Protein AF-A0A0B7AN20-F1 (afdb_monomer_lite)

pLDDT: mean 96.41, std 2.51, range [81.38, 98.62]

Secondary structure (DSSP, 8-state):
-GGGGTHHHH--SSTTS--HHHHHHHHHHHHHHHH-TTTTTT-HHHHHHHHHHHTSHHHHHHHHSHHHHHS-SSTTS--

Structure (mmCIF, N/CA/C/O backbone):
data_AF-A0A0B7AN20-F1
#
_entry.id   AF-A0A0B7AN20-F1
#
loop_
_atom_site.group_PDB
_atom_site.id
_atom_site.type_symbol
_atom_site.label_atom_id
_atom_site.label_alt_id
_atom_site.label_comp_id
_atom_site.label_asym_id
_atom_site.label_entity_id
_atom_site.label_seq_id
_atom_site.pdbx_PDB_ins_code
_atom_site.Cartn_x
_atom_site.Cartn_y
_atom_site.Cartn_z
_atom_site.occupancy
_atom_site.B_iso_or_equiv
_atom_site.auth_seq_id
_atom_site.auth_comp_id
_atom_site.auth_asym_id
_atom_site.auth_atom_id
_atom_site.pdbx_PDB_model_num
ATOM 1 N N . LEU A 1 1 ? 5.359 2.864 -14.769 1.00 81.38 1 LEU A N 1
ATOM 2 C CA . LEU A 1 1 ? 6.426 3.443 -13.919 1.00 81.38 1 LEU A CA 1
ATOM 3 C C . LEU A 1 1 ? 7.026 2.379 -13.002 1.00 81.38 1 LEU A C 1
ATOM 5 O O . LEU A 1 1 ? 8.169 2.012 -13.223 1.00 81.38 1 LEU A O 1
ATOM 9 N N . LEU A 1 2 ? 6.244 1.815 -12.075 1.00 93.12 2 LEU A N 1
ATOM 10 C CA . LEU A 1 2 ? 6.698 0.813 -11.095 1.00 93.12 2 LEU A CA 1
ATOM 11 C C . LEU A 1 2 ? 7.468 -0.368 -11.706 1.00 93.12 2 LEU A C 1
ATOM 13 O O . LEU A 1 2 ? 8.589 -0.641 -11.288 1.00 93.12 2 LEU A O 1
ATOM 17 N N . SER A 1 3 ? 6.932 -0.998 -12.757 1.00 91.94 3 SER A N 1
ATOM 18 C CA . SER A 1 3 ? 7.598 -2.131 -13.423 1.00 91.94 3 SER A CA 1
ATOM 19 C C . SER A 1 3 ? 8.932 -1.753 -14.066 1.00 91.94 3 SER A C 1
ATOM 21 O O . SER A 1 3 ? 9.840 -2.572 -14.117 1.00 91.94 3 SER A O 1
ATOM 23 N N . LYS A 1 4 ? 9.083 -0.503 -14.524 1.00 91.44 4 LYS A N 1
ATOM 24 C CA . LYS A 1 4 ? 10.351 -0.005 -15.083 1.00 91.44 4 LYS A CA 1
ATOM 25 C C . LYS A 1 4 ? 11.386 0.288 -13.991 1.00 91.44 4 LYS A C 1
ATOM 27 O O . LYS A 1 4 ? 12.575 0.215 -14.263 1.00 91.44 4 LYS A O 1
ATOM 32 N N . ASN A 1 5 ? 10.936 0.598 -12.774 1.00 91.06 5 ASN A N 1
ATOM 33 C CA . ASN A 1 5 ? 11.792 0.905 -11.626 1.00 91.06 5 ASN A CA 1
ATOM 34 C C . ASN A 1 5 ? 12.132 -0.327 -10.766 1.00 91.06 5 ASN A C 1
ATOM 36 O O . ASN A 1 5 ? 12.801 -0.176 -9.747 1.00 91.06 5 ASN A O 1
ATOM 40 N N . GLY A 1 6 ? 11.672 -1.531 -11.133 1.00 94.44 6 GLY A N 1
ATOM 41 C CA . GLY A 1 6 ? 11.871 -2.736 -10.316 1.00 94.44 6 GLY A CA 1
ATOM 42 C C . GLY A 1 6 ? 11.234 -2.621 -8.926 1.00 94.44 6 GLY A C 1
ATOM 43 O O . GLY A 1 6 ? 11.791 -3.100 -7.936 1.00 94.44 6 GLY A O 1
ATOM 44 N N . ALA A 1 7 ? 10.097 -1.921 -8.840 1.00 95.94 7 ALA A N 1
ATOM 45 C CA . ALA A 1 7 ? 9.425 -1.600 -7.581 1.00 95.94 7 ALA A CA 1
ATOM 46 C C . ALA A 1 7 ? 8.928 -2.848 -6.825 1.00 95.94 7 ALA A C 1
ATOM 48 O O . ALA A 1 7 ? 8.833 -2.836 -5.597 1.00 95.94 7 ALA A O 1
ATOM 49 N N . ASP A 1 8 ? 8.677 -3.939 -7.550 1.00 95.00 8 ASP A N 1
ATOM 50 C CA . ASP A 1 8 ? 8.394 -5.280 -7.027 1.00 95.00 8 ASP A CA 1
ATOM 51 C C . ASP A 1 8 ? 9.535 -5.850 -6.173 1.00 95.00 8 ASP A C 1
ATOM 53 O O . ASP A 1 8 ? 9.301 -6.732 -5.352 1.00 95.00 8 ASP A O 1
ATOM 57 N N . LYS A 1 9 ? 10.759 -5.334 -6.335 1.00 93.19 9 LYS A N 1
ATOM 58 C CA . LYS A 1 9 ? 11.945 -5.742 -5.569 1.00 93.19 9 LYS A CA 1
ATOM 59 C C . LYS A 1 9 ? 12.394 -4.665 -4.590 1.00 93.19 9 LYS A C 1
ATOM 61 O O . LYS A 1 9 ? 12.727 -4.970 -3.452 1.00 93.19 9 LYS A O 1
ATOM 66 N N . SER A 1 10 ? 12.421 -3.404 -5.023 1.00 92.88 10 SER A N 1
ATOM 67 C CA . SER A 1 10 ? 12.925 -2.297 -4.199 1.00 92.88 10 SER A CA 1
ATOM 68 C C . SER A 1 10 ? 11.918 -1.813 -3.149 1.00 92.88 10 SER A C 1
ATOM 70 O O . SER A 1 10 ? 12.304 -1.169 -2.170 1.00 92.88 10 SER A O 1
ATOM 72 N N . GLY A 1 11 ? 10.618 -2.047 -3.369 1.00 93.62 11 GLY A N 1
ATOM 73 C CA . GLY A 1 11 ? 9.555 -1.404 -2.595 1.00 93.62 11 GLY A CA 1
ATOM 74 C C . GLY A 1 11 ? 9.589 0.126 -2.706 1.00 93.62 11 GLY A C 1
ATOM 75 O O . GLY A 1 11 ? 9.145 0.814 -1.788 1.00 93.62 11 GLY A O 1
ATOM 76 N N . CYS A 1 12 ? 10.193 0.672 -3.763 1.00 95.69 12 CYS A N 1
ATOM 77 C CA . CYS A 1 12 ? 10.294 2.108 -4.013 1.00 95.69 12 CYS A CA 1
ATOM 78 C C . CYS A 1 12 ? 9.691 2.413 -5.387 1.00 95.69 12 CYS A C 1
ATOM 80 O O . CYS A 1 12 ? 10.012 1.760 -6.380 1.00 95.69 12 CYS A O 1
ATOM 82 N N . CYS A 1 13 ? 8.805 3.402 -5.454 1.00 94.50 13 CYS A N 1
ATOM 83 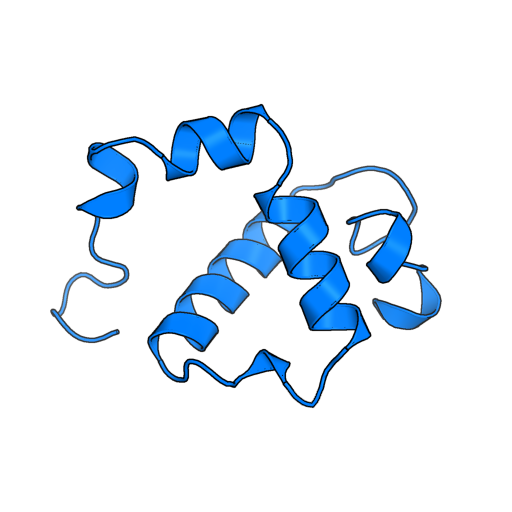C CA . CYS A 1 13 ? 8.097 3.765 -6.674 1.00 94.50 13 CYS A CA 1
ATOM 84 C C . CYS A 1 13 ? 9.027 4.404 -7.716 1.00 94.50 13 CYS A C 1
ATOM 86 O O . CYS A 1 13 ? 8.790 4.265 -8.921 1.00 94.50 13 CYS A O 1
ATOM 88 N N . VAL A 1 14 ? 10.107 5.048 -7.257 1.00 94.88 14 VAL A N 1
ATOM 89 C CA . VAL A 1 14 ? 11.177 5.643 -8.064 1.00 94.88 14 VAL A CA 1
ATOM 90 C C . VAL A 1 14 ? 12.533 5.266 -7.466 1.00 94.88 14 VAL A C 1
ATOM 92 O O . VAL A 1 14 ? 12.783 5.479 -6.282 1.00 94.88 14 VAL A O 1
ATOM 95 N N . GLY A 1 15 ? 13.429 4.725 -8.295 1.00 91.94 15 GLY A N 1
ATOM 96 C CA . GLY A 1 15 ? 14.769 4.322 -7.866 1.00 91.94 15 GLY A CA 1
ATOM 97 C C . GLY A 1 15 ? 14.760 3.241 -6.777 1.00 91.94 15 GLY A C 1
ATOM 98 O O . GLY A 1 15 ? 13.931 2.333 -6.778 1.00 91.94 15 GLY A O 1
ATOM 99 N N . ASN A 1 16 ? 15.719 3.329 -5.855 1.00 92.94 16 ASN A N 1
ATOM 100 C CA . ASN A 1 16 ? 15.944 2.351 -4.784 1.00 92.94 16 ASN A CA 1
ATOM 101 C C . ASN A 1 16 ? 15.907 2.959 -3.372 1.00 92.94 16 ASN A C 1
ATOM 103 O O . ASN A 1 16 ? 16.281 2.295 -2.406 1.00 92.94 16 ASN A O 1
ATOM 107 N N . LYS A 1 17 ? 15.494 4.224 -3.252 1.00 93.88 17 LYS A N 1
ATOM 108 C CA . LYS A 1 17 ? 15.346 4.920 -1.975 1.00 93.88 17 LYS A CA 1
ATOM 109 C C . LYS A 1 17 ? 13.891 5.310 -1.792 1.00 93.88 17 LYS A C 1
ATOM 111 O O . LYS A 1 17 ? 13.270 5.827 -2.715 1.00 93.88 17 LYS A O 1
ATOM 116 N N . ILE A 1 18 ? 13.385 5.080 -0.587 1.00 94.81 18 ILE A N 1
ATOM 117 C CA . ILE A 1 18 ? 12.029 5.468 -0.220 1.00 94.81 18 ILE A CA 1
ATOM 118 C C . ILE A 1 18 ? 11.881 6.990 -0.267 1.00 94.81 18 ILE A C 1
ATOM 120 O O . ILE A 1 18 ? 12.805 7.732 0.075 1.00 94.81 18 ILE A O 1
ATOM 124 N N . SER A 1 19 ? 10.706 7.448 -0.673 1.00 96.12 19 SER A N 1
ATOM 125 C CA . SER A 1 19 ? 10.353 8.859 -0.772 1.00 96.12 19 SER A CA 1
ATOM 126 C C . SER A 1 19 ? 8.955 9.111 -0.210 1.00 96.12 19 SER A C 1
ATOM 128 O O . SER A 1 19 ? 8.212 8.177 0.088 1.00 96.12 19 SER A O 1
ATOM 130 N N . PHE A 1 20 ? 8.559 10.382 -0.096 1.00 97.38 20 PHE A N 1
ATOM 131 C CA . PHE A 1 20 ? 7.197 10.730 0.321 1.00 97.38 20 PHE A CA 1
ATOM 132 C C . PHE A 1 20 ? 6.122 10.160 -0.625 1.00 97.38 20 PHE A C 1
ATOM 134 O O . PHE A 1 20 ? 5.018 9.843 -0.185 1.00 97.38 20 PHE A O 1
ATOM 141 N N . ALA A 1 21 ? 6.459 9.981 -1.908 1.00 96.94 21 ALA A N 1
ATOM 142 C CA . ALA A 1 21 ? 5.553 9.422 -2.903 1.00 96.94 21 ALA A CA 1
ATOM 143 C C . ALA A 1 21 ? 5.184 7.963 -2.599 1.00 96.94 21 ALA A C 1
ATOM 145 O O . ALA A 1 21 ? 4.079 7.543 -2.930 1.00 96.94 21 ALA A O 1
ATOM 146 N N . ASP A 1 22 ? 6.063 7.211 -1.928 1.00 97.31 22 ASP A N 1
ATOM 147 C CA . ASP A 1 22 ? 5.781 5.828 -1.549 1.00 97.31 22 ASP A CA 1
ATOM 148 C C . ASP A 1 22 ? 4.689 5.730 -0.488 1.00 97.31 22 ASP A C 1
ATOM 150 O O . ASP A 1 22 ? 3.788 4.903 -0.596 1.00 97.31 22 ASP A O 1
ATOM 154 N N . TYR A 1 23 ? 4.745 6.602 0.518 1.00 97.50 23 TYR A N 1
ATOM 155 C CA . TYR A 1 23 ? 3.732 6.632 1.571 1.00 97.50 23 TYR A CA 1
ATOM 156 C C . TYR A 1 23 ? 2.380 7.088 1.022 1.00 97.50 23 TYR A C 1
ATOM 158 O O . TYR A 1 23 ? 1.369 6.459 1.313 1.00 97.50 23 TYR A O 1
ATOM 166 N N . ASN A 1 24 ? 2.369 8.120 0.171 1.00 98.25 24 ASN A N 1
ATOM 167 C CA . ASN A 1 24 ? 1.140 8.593 -0.466 1.00 98.25 24 ASN A CA 1
ATOM 168 C C . ASN A 1 24 ? 0.517 7.519 -1.373 1.00 98.25 24 ASN A C 1
ATOM 170 O O . ASN A 1 24 ? -0.694 7.328 -1.380 1.00 98.25 24 ASN A O 1
ATOM 174 N N . LEU A 1 25 ? 1.341 6.784 -2.128 1.00 97.88 25 LEU A N 1
ATOM 175 C CA . LEU A 1 25 ? 0.844 5.697 -2.965 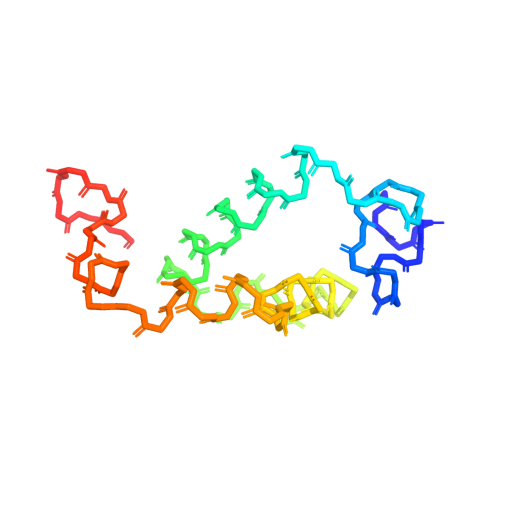1.00 97.88 25 LEU A CA 1
ATOM 176 C C . LEU A 1 25 ? 0.274 4.552 -2.120 1.00 97.88 25 LEU A C 1
ATOM 178 O O . LEU A 1 25 ? -0.771 4.020 -2.475 1.00 97.88 25 LEU A O 1
ATOM 182 N N . VAL A 1 26 ? 0.909 4.181 -1.005 1.00 97.31 26 VAL A N 1
ATOM 183 C CA . VAL A 1 26 ? 0.353 3.159 -0.102 1.00 97.31 26 VAL A CA 1
ATOM 184 C C . VAL A 1 26 ? -0.988 3.577 0.491 1.00 97.31 26 VAL A C 1
ATOM 186 O O . VAL A 1 26 ? -1.891 2.749 0.501 1.00 97.31 26 VAL A O 1
ATOM 189 N N . ASP A 1 27 ? -1.144 4.831 0.913 1.00 97.62 27 ASP A N 1
ATOM 190 C CA . ASP A 1 27 ? -2.414 5.345 1.445 1.00 97.62 27 ASP A CA 1
ATOM 191 C C . ASP A 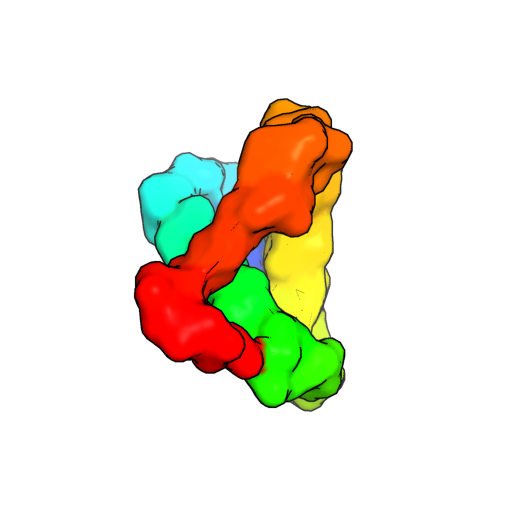1 27 ? -3.549 5.256 0.406 1.00 97.62 27 ASP A C 1
ATOM 193 O O . ASP A 1 27 ? -4.625 4.717 0.672 1.00 97.62 27 ASP A O 1
ATOM 197 N N . ILE A 1 28 ? -3.264 5.654 -0.840 1.00 98.06 28 ILE A N 1
ATOM 198 C CA . ILE A 1 28 ? -4.200 5.498 -1.963 1.00 98.06 28 ILE A CA 1
ATOM 199 C C . ILE A 1 28 ? -4.565 4.020 -2.174 1.00 98.06 28 ILE A C 1
ATOM 201 O O . ILE A 1 28 ? -5.736 3.697 -2.381 1.00 98.06 28 ILE A O 1
ATOM 205 N N . LEU A 1 29 ? -3.582 3.115 -2.147 1.00 98.12 29 LEU A N 1
ATOM 206 C CA . LEU A 1 29 ? -3.810 1.684 -2.370 1.00 98.12 29 LEU A CA 1
ATOM 207 C C . LEU A 1 29 ? -4.585 1.030 -1.223 1.00 98.12 29 LEU A C 1
ATOM 209 O O . LEU A 1 29 ? -5.407 0.159 -1.493 1.00 98.12 29 LEU A O 1
ATOM 213 N N . ASP A 1 30 ? -4.371 1.457 0.022 1.00 97.62 30 ASP A N 1
ATOM 214 C CA . ASP A 1 30 ? -5.150 1.000 1.174 1.00 97.62 30 ASP A CA 1
ATOM 215 C C . ASP A 1 30 ? -6.635 1.310 0.994 1.00 97.62 30 ASP A C 1
ATOM 217 O O . ASP A 1 30 ? -7.467 0.411 1.124 1.00 97.62 30 ASP A O 1
ATOM 221 N N . ALA A 1 31 ? -6.970 2.547 0.616 1.00 98.00 31 ALA A N 1
ATOM 222 C CA . ALA A 1 31 ? -8.351 2.929 0.339 1.00 98.00 31 ALA A CA 1
ATOM 223 C C . ALA A 1 31 ? -8.961 2.087 -0.797 1.00 98.00 31 ALA A C 1
ATOM 225 O O . ALA A 1 31 ? -10.084 1.604 -0.674 1.00 98.00 31 ALA A O 1
ATOM 226 N N . HIS A 1 32 ? -8.213 1.834 -1.877 1.00 98.38 32 HIS A N 1
ATOM 227 C CA . HIS A 1 32 ? -8.695 1.000 -2.986 1.00 98.38 32 HIS A CA 1
ATOM 228 C C . HIS A 1 32 ? -8.871 -0.472 -2.598 1.00 98.38 32 HIS A C 1
ATOM 230 O O . HIS A 1 32 ? -9.805 -1.111 -3.074 1.00 98.38 32 HIS A O 1
ATOM 236 N N . LEU A 1 33 ? -8.002 -1.017 -1.743 1.00 98.25 33 LEU A N 1
ATOM 237 C CA . LEU A 1 33 ? -8.122 -2.384 -1.236 1.00 98.25 33 LEU A CA 1
ATOM 238 C C . LEU A 1 33 ? -9.307 -2.541 -0.276 1.00 98.25 33 LEU A C 1
ATOM 240 O O . LEU A 1 33 ? -9.928 -3.601 -0.263 1.00 98.25 33 LEU A O 1
ATOM 244 N N . VAL A 1 34 ? -9.651 -1.507 0.496 1.00 97.31 34 VAL A N 1
ATOM 245 C CA . VAL A 1 34 ? -10.883 -1.514 1.301 1.00 97.31 34 VAL A CA 1
ATOM 246 C C . VAL A 1 34 ? -12.121 -1.405 0.412 1.00 97.31 34 VAL A C 1
ATOM 248 O O . VAL A 1 34 ? -13.039 -2.211 0.565 1.00 97.31 34 VAL A O 1
ATOM 251 N N . LEU A 1 35 ? -12.109 -0.499 -0.568 1.00 98.19 35 LEU A N 1
ATOM 252 C CA . LEU A 1 35 ? -13.203 -0.328 -1.525 1.00 98.19 35 LEU A CA 1
ATOM 253 C C . LEU A 1 35 ? -13.422 -1.580 -2.391 1.00 98.19 35 LEU A C 1
ATOM 255 O O . 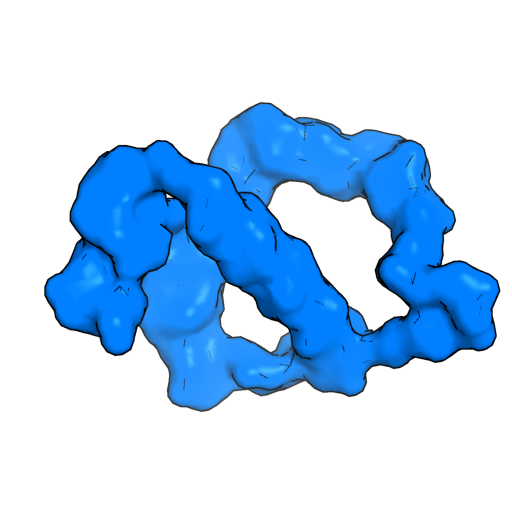LEU A 1 35 ? -14.545 -1.918 -2.764 1.00 98.19 35 LEU A O 1
ATOM 259 N N . THR A 1 36 ? -12.346 -2.265 -2.779 1.00 98.12 36 THR A N 1
ATOM 260 C CA . THR A 1 36 ? -12.375 -3.477 -3.602 1.00 98.12 36 THR A CA 1
ATOM 261 C C . THR A 1 36 ? -11.206 -4.396 -3.217 1.00 98.12 36 THR A C 1
ATOM 263 O O . THR A 1 36 ? -10.087 -4.203 -3.695 1.00 98.12 36 THR A O 1
ATOM 266 N N . PRO A 1 37 ? -11.448 -5.468 -2.434 1.00 97.62 37 PRO A N 1
ATOM 267 C CA . PRO A 1 37 ? -10.388 -6.343 -1.910 1.00 97.62 37 PRO A CA 1
ATOM 268 C C . PRO A 1 37 ? -9.466 -6.990 -2.952 1.00 97.62 37 PRO A C 1
ATOM 270 O O . PRO A 1 37 ? -8.363 -7.412 -2.619 1.00 97.62 37 PRO A O 1
ATOM 273 N N . LYS A 1 38 ? -9.910 -7.066 -4.211 1.00 97.69 38 LYS A N 1
ATOM 274 C CA . LYS A 1 38 ? -9.177 -7.652 -5.345 1.00 97.69 38 LYS A CA 1
ATOM 275 C C . LYS A 1 38 ? -8.557 -6.614 -6.284 1.00 97.69 38 LYS A C 1
ATOM 277 O O . LYS A 1 38 ? -8.100 -6.966 -7.365 1.00 97.69 38 LYS A O 1
ATOM 282 N N . ALA A 1 39 ? -8.534 -5.334 -5.900 1.00 98.12 39 ALA A N 1
ATOM 283 C CA . ALA A 1 39 ? -8.107 -4.234 -6.770 1.00 98.12 39 ALA A CA 1
ATOM 284 C C . ALA A 1 39 ? -6.687 -4.396 -7.344 1.00 98.12 39 ALA A C 1
ATOM 286 O O . ALA A 1 39 ? -6.368 -3.781 -8.359 1.00 98.12 39 ALA A O 1
ATOM 287 N N . LEU A 1 40 ? -5.830 -5.204 -6.705 1.00 97.94 40 LEU A N 1
ATOM 288 C CA . LEU A 1 40 ? -4.437 -5.408 -7.110 1.00 97.94 40 LEU A CA 1
ATOM 289 C C . LEU A 1 40 ? -4.162 -6.774 -7.758 1.00 97.94 40 LEU A C 1
ATOM 291 O O . LEU A 1 40 ? -3.012 -7.023 -8.122 1.00 97.94 40 LEU A O 1
ATOM 295 N N . ASP A 1 41 ? -5.166 -7.647 -7.898 1.00 97.62 41 ASP A N 1
ATOM 296 C CA . ASP A 1 41 ? -4.971 -9.031 -8.364 1.00 97.62 41 ASP A CA 1
ATOM 297 C C . ASP A 1 41 ? -4.387 -9.075 -9.786 1.00 97.62 41 ASP A C 1
ATOM 299 O O . ASP A 1 41 ? -3.439 -9.817 -10.047 1.00 97.62 41 ASP A O 1
ATOM 303 N N . ASP A 1 42 ? -4.859 -8.193 -10.669 1.00 97.88 42 ASP A N 1
ATOM 304 C CA . ASP A 1 42 ? -4.390 -8.092 -12.059 1.00 97.88 42 ASP A CA 1
ATOM 305 C C . ASP A 1 42 ? -3.078 -7.292 -12.208 1.00 97.88 42 ASP A C 1
ATOM 307 O O . ASP A 1 42 ? -2.533 -7.156 -13.307 1.00 97.88 42 ASP A O 1
ATOM 311 N N . PHE A 1 43 ? -2.531 -6.758 -11.109 1.00 97.50 43 PHE A N 1
ATOM 312 C CA . PHE A 1 43 ? -1.366 -5.871 -11.112 1.00 97.50 43 PHE A CA 1
ATOM 313 C C . PHE A 1 43 ? -0.222 -6.442 -10.256 1.00 97.50 43 PHE A C 1
ATOM 315 O O . PHE A 1 43 ? 0.115 -5.879 -9.209 1.00 97.50 43 PHE A O 1
ATOM 322 N N . PRO A 1 44 ? 0.455 -7.523 -10.692 1.00 96.81 44 PRO A N 1
ATOM 323 C CA . PRO A 1 44 ? 1.407 -8.264 -9.858 1.00 96.81 44 PRO A CA 1
ATOM 324 C C . PRO A 1 44 ? 2.572 -7.410 -9.337 1.00 96.81 44 PRO A C 1
ATOM 326 O O . PRO A 1 44 ? 2.955 -7.532 -8.175 1.00 96.81 44 PRO A O 1
ATOM 329 N N . VAL A 1 45 ? 3.101 -6.490 -10.152 1.00 97.81 45 VAL A N 1
ATOM 330 C CA . VAL A 1 45 ? 4.168 -5.565 -9.724 1.00 97.81 45 VAL A CA 1
ATOM 331 C C . VAL A 1 45 ? 3.675 -4.593 -8.653 1.00 97.81 45 VAL A C 1
ATOM 333 O O . VAL A 1 45 ? 4.398 -4.315 -7.700 1.00 97.81 45 VAL A O 1
ATOM 336 N N . LEU A 1 46 ? 2.450 -4.078 -8.791 1.00 97.81 46 LEU A N 1
ATOM 337 C CA . LEU A 1 46 ? 1.850 -3.158 -7.824 1.00 97.81 46 LEU A CA 1
ATOM 338 C C . LEU A 1 46 ? 1.527 -3.883 -6.509 1.00 97.81 46 LEU A C 1
ATOM 340 O O . LEU A 1 46 ? 1.806 -3.351 -5.439 1.00 97.81 46 LEU A O 1
ATOM 344 N N . SER A 1 47 ? 1.026 -5.119 -6.596 1.00 97.88 47 SER A N 1
ATOM 345 C CA . SER A 1 47 ? 0.782 -6.000 -5.449 1.00 97.88 47 SER A CA 1
ATOM 346 C C . SER A 1 47 ? 2.075 -6.310 -4.686 1.00 97.88 47 SER A C 1
ATOM 348 O O . SER A 1 47 ? 2.126 -6.161 -3.465 1.00 97.88 47 SER A O 1
ATOM 350 N N . ALA A 1 48 ? 3.150 -6.675 -5.395 1.00 97.81 48 ALA A N 1
ATOM 351 C CA . ALA A 1 48 ? 4.460 -6.920 -4.793 1.00 97.81 48 ALA A CA 1
ATOM 352 C C . ALA A 1 48 ? 5.052 -5.649 -4.165 1.00 97.81 48 ALA A C 1
ATOM 354 O O . ALA A 1 48 ? 5.496 -5.678 -3.019 1.00 97.81 48 ALA A O 1
ATOM 355 N N . TYR A 1 49 ? 4.993 -4.520 -4.879 1.00 97.81 49 TYR A N 1
ATOM 356 C CA . TYR A 1 49 ? 5.405 -3.217 -4.360 1.00 97.81 49 TYR A CA 1
ATOM 357 C C . TYR A 1 49 ? 4.683 -2.880 -3.048 1.00 97.81 49 TYR A C 1
ATOM 359 O O . TYR A 1 49 ? 5.347 -2.633 -2.043 1.00 97.81 49 TYR A O 1
ATOM 367 N N . TYR A 1 50 ? 3.346 -2.931 -3.038 1.00 97.88 50 TYR A N 1
ATOM 368 C CA . TYR A 1 50 ? 2.529 -2.633 -1.862 1.00 97.88 50 TYR A CA 1
ATOM 369 C C . TYR A 1 50 ? 2.932 -3.512 -0.674 1.00 97.88 50 TYR A C 1
ATOM 371 O O . TYR A 1 50 ? 3.260 -2.982 0.388 1.00 97.88 50 TYR A O 1
ATOM 379 N N . LYS A 1 51 ? 3.020 -4.836 -0.883 1.00 97.50 51 LYS A N 1
ATOM 380 C CA . LYS A 1 51 ? 3.453 -5.807 0.138 1.00 97.50 51 LYS A CA 1
ATOM 381 C C . LYS A 1 51 ? 4.821 -5.456 0.722 1.00 97.50 51 LYS A C 1
ATOM 383 O O . LYS A 1 51 ? 4.962 -5.443 1.941 1.00 97.50 51 LYS A O 1
ATOM 388 N N . ASN A 1 52 ? 5.791 -5.114 -0.124 1.00 96.44 52 ASN A N 1
ATOM 389 C CA . ASN A 1 52 ? 7.133 -4.735 0.319 1.00 96.44 52 ASN A CA 1
ATOM 390 C C . ASN A 1 52 ? 7.143 -3.443 1.142 1.00 96.44 52 ASN A C 1
ATOM 392 O O . ASN A 1 52 ? 7.937 -3.321 2.075 1.00 96.44 52 ASN A O 1
ATOM 396 N N . VAL A 1 53 ? 6.305 -2.456 0.801 1.00 96.62 53 VAL A N 1
ATOM 397 C CA . VAL A 1 53 ? 6.230 -1.218 1.586 1.00 96.62 53 VAL A CA 1
ATOM 398 C C . VAL A 1 53 ? 5.614 -1.491 2.953 1.00 96.62 53 VAL A C 1
ATOM 400 O O . VAL A 1 53 ? 6.217 -1.129 3.964 1.00 96.62 53 VAL A O 1
ATOM 403 N N . ILE A 1 54 ? 4.454 -2.151 3.006 1.00 96.94 54 ILE A N 1
ATOM 404 C CA . ILE A 1 54 ? 3.737 -2.366 4.272 1.00 96.94 54 ILE A CA 1
ATOM 405 C C . ILE A 1 54 ? 4.450 -3.346 5.212 1.00 96.94 54 ILE A C 1
ATOM 407 O O . ILE A 1 54 ? 4.227 -3.287 6.418 1.00 96.94 54 ILE A O 1
ATOM 411 N N . SER A 1 55 ? 5.329 -4.212 4.694 1.00 97.19 55 SER A N 1
ATOM 412 C CA . SER A 1 55 ? 6.118 -5.150 5.501 1.00 97.19 55 SER A CA 1
ATOM 413 C C . SER A 1 55 ? 7.353 -4.520 6.153 1.00 97.19 55 SER A C 1
ATOM 415 O O . SER A 1 55 ? 8.070 -5.200 6.888 1.00 97.19 55 SER A O 1
ATOM 417 N N . ARG A 1 56 ? 7.654 -3.239 5.896 1.00 96.25 56 ARG A N 1
ATOM 418 C CA . ARG A 1 56 ? 8.782 -2.547 6.542 1.00 96.25 56 ARG A CA 1
ATOM 419 C C . ARG A 1 56 ? 8.543 -2.458 8.054 1.00 96.25 56 ARG A C 1
ATOM 421 O O . ARG A 1 56 ? 7.462 -2.017 8.437 1.00 96.25 56 ARG A O 1
ATOM 428 N N . PRO A 1 57 ? 9.534 -2.757 8.919 1.00 98.06 57 PRO A N 1
ATOM 429 C CA . PRO A 1 57 ? 9.299 -2.963 10.352 1.00 98.06 57 PRO A CA 1
ATOM 430 C C . PRO A 1 57 ? 8.492 -1.859 11.046 1.00 98.06 57 PRO A C 1
ATOM 432 O O . PRO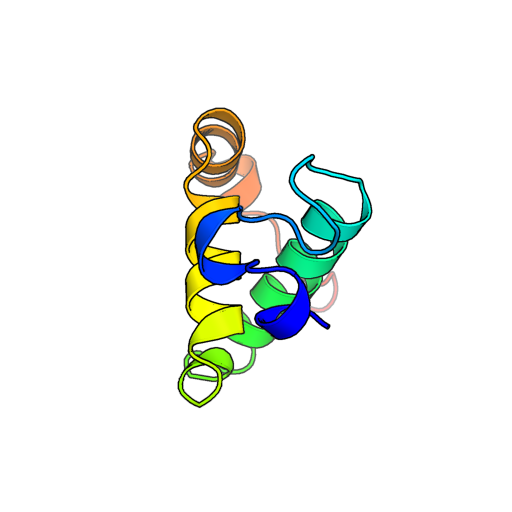 A 1 57 ? 7.463 -2.144 11.643 1.00 98.06 57 PRO A O 1
ATOM 435 N N . ARG A 1 58 ? 8.893 -0.590 10.893 1.00 97.50 58 ARG A N 1
ATOM 436 C CA . ARG A 1 58 ? 8.197 0.546 11.528 1.00 97.50 58 ARG A CA 1
ATOM 437 C C . ARG A 1 58 ? 6.811 0.825 10.939 1.00 97.50 58 ARG A C 1
ATOM 439 O O . ARG A 1 58 ? 5.938 1.313 11.646 1.00 97.50 58 ARG A O 1
ATOM 446 N N . ILE A 1 59 ? 6.604 0.525 9.655 1.00 97.00 59 ILE A N 1
ATOM 447 C CA . ILE A 1 59 ? 5.292 0.666 9.007 1.00 97.00 59 ILE A CA 1
ATOM 448 C C . ILE A 1 59 ? 4.366 -0.443 9.506 1.00 97.00 59 ILE A C 1
ATOM 450 O O . ILE A 1 59 ? 3.250 -0.160 9.926 1.00 97.00 59 ILE A O 1
ATOM 454 N N . ALA A 1 60 ? 4.843 -1.687 9.517 1.00 98.19 60 ALA A N 1
ATOM 455 C CA . ALA A 1 60 ? 4.102 -2.828 10.038 1.00 98.19 60 ALA A CA 1
ATOM 456 C C . ALA A 1 60 ? 3.735 -2.637 11.520 1.00 98.19 60 ALA A C 1
ATOM 458 O O . ALA A 1 60 ? 2.591 -2.871 11.899 1.00 98.19 60 ALA A O 1
ATOM 459 N N . GLU A 1 61 ? 4.677 -2.151 12.335 1.00 98.62 61 GLU A N 1
ATOM 460 C CA . GLU A 1 61 ? 4.458 -1.814 13.744 1.00 98.62 61 GLU A CA 1
ATOM 461 C C . GLU A 1 61 ? 3.370 -0.745 13.904 1.00 98.62 61 GLU A C 1
ATOM 463 O O . GLU A 1 61 ? 2.392 -0.972 14.614 1.00 98.62 61 GLU A O 1
ATOM 468 N N . TYR A 1 62 ? 3.473 0.378 13.184 1.00 97.88 62 TYR A N 1
ATOM 469 C CA . TYR A 1 62 ? 2.457 1.433 13.225 1.00 97.88 62 TYR A CA 1
ATOM 470 C C . TYR A 1 62 ? 1.073 0.923 12.801 1.00 97.88 62 TYR A C 1
ATOM 472 O O . TYR A 1 62 ? 0.081 1.167 13.486 1.00 97.88 62 TYR A O 1
ATOM 480 N N . ARG A 1 63 ? 0.994 0.141 11.721 1.00 97.56 63 ARG A N 1
ATOM 481 C CA . ARG A 1 63 ? -0.266 -0.450 11.240 1.00 97.56 63 ARG A CA 1
ATOM 482 C C . ARG A 1 63 ? -0.849 -1.490 12.197 1.00 97.56 63 ARG A C 1
ATOM 484 O O . ARG A 1 63 ? -2.045 -1.777 12.152 1.00 97.56 63 ARG A O 1
ATOM 491 N N . ALA A 1 64 ? -0.023 -2.078 13.060 1.00 98.12 64 ALA A N 1
ATOM 492 C CA . ALA A 1 64 ? -0.474 -3.021 14.073 1.00 98.12 64 ALA A CA 1
ATOM 493 C C . ALA A 1 64 ? -1.136 -2.334 15.281 1.00 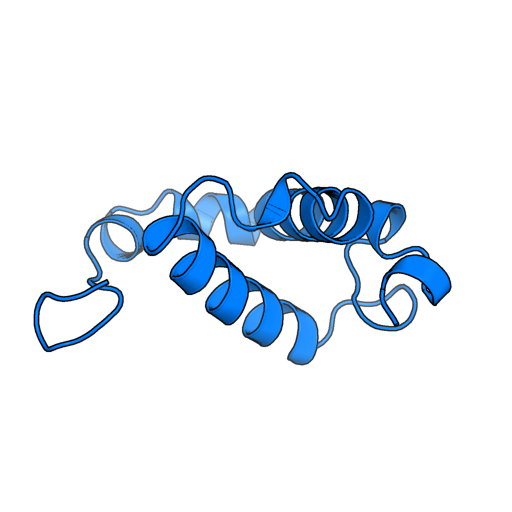98.12 64 ALA A C 1
ATOM 495 O O . ALA A 1 64 ? -1.876 -3.016 16.002 1.00 98.12 64 ALA A O 1
ATOM 496 N N . THR A 1 65 ? -0.910 -1.028 15.477 1.00 98.56 65 THR A N 1
ATOM 497 C CA . THR A 1 65 ? -1.459 -0.238 16.592 1.00 98.56 65 THR A CA 1
ATOM 498 C C . THR A 1 65 ? -2.988 -0.212 16.610 1.00 98.56 65 THR A C 1
ATOM 500 O O . THR A 1 65 ? -3.662 -0.444 15.599 1.00 98.56 65 THR A O 1
ATOM 503 N N . SER A 1 66 ? -3.554 0.056 17.789 1.00 98.31 66 SER A N 1
ATOM 504 C CA . SER A 1 66 ? -5.008 0.125 17.957 1.00 98.31 66 SER A CA 1
ATOM 505 C C . SER A 1 66 ? -5.583 1.374 17.288 1.00 98.31 66 SER A C 1
ATOM 507 O O . SER A 1 66 ? -6.681 1.336 16.739 1.00 98.31 66 SER A O 1
ATOM 509 N N . GLU A 1 67 ? -4.801 2.448 17.291 1.00 97.88 67 GLU A N 1
ATOM 510 C CA . GLU A 1 67 ? -5.114 3.765 16.758 1.00 97.88 67 GLU A CA 1
ATOM 511 C C . GLU A 1 67 ? -5.259 3.690 15.239 1.00 97.88 67 GLU A C 1
ATOM 513 O O . GLU A 1 67 ? -6.277 4.120 14.704 1.00 97.88 67 GLU A O 1
ATOM 518 N N . PHE A 1 68 ? -4.300 3.055 14.552 1.00 97.31 68 PHE A N 1
ATOM 519 C CA . PHE A 1 68 ? -4.378 2.857 13.106 1.00 97.31 68 PHE A CA 1
ATOM 520 C C . PHE A 1 68 ? -5.597 2.010 12.717 1.00 97.31 68 PHE A C 1
ATOM 522 O O . PHE A 1 68 ? -6.390 2.411 11.872 1.00 97.31 68 PHE A O 1
ATOM 529 N N . LYS A 1 69 ? -5.796 0.860 13.376 1.00 96.56 69 LYS A N 1
ATOM 530 C CA . LYS A 1 69 ? -6.883 -0.085 13.049 1.00 96.56 69 LYS A CA 1
ATOM 531 C C . LYS A 1 69 ? -8.288 0.461 13.311 1.00 96.56 69 LYS A C 1
ATOM 533 O O . LYS A 1 69 ? -9.236 -0.006 12.689 1.00 96.56 69 LYS A O 1
ATOM 538 N N . LYS A 1 70 ? -8.437 1.383 14.266 1.00 96.50 70 LYS A N 1
ATOM 539 C CA . LYS A 1 70 ? -9.724 2.008 14.612 1.00 96.50 70 LYS A CA 1
ATOM 540 C C . LYS A 1 70 ? -9.984 3.300 13.841 1.00 96.50 70 LYS A C 1
ATOM 542 O O . LYS A 1 70 ? -11.110 3.791 13.884 1.00 96.50 70 LYS A O 1
ATOM 547 N N . SER A 1 71 ? -8.973 3.862 13.178 1.00 96.50 71 SER A N 1
ATOM 548 C CA . SER A 1 71 ? -9.145 5.080 12.394 1.00 96.50 71 SER A CA 1
ATOM 549 C C . SER A 1 71 ? -10.026 4.784 11.179 1.00 96.50 71 SER A C 1
ATOM 551 O O . SER A 1 71 ? -9.680 3.903 10.389 1.00 96.50 71 SER A O 1
ATOM 553 N N . PRO A 1 72 ? -11.150 5.497 10.989 1.00 96.62 72 PRO A N 1
ATOM 554 C CA . PRO A 1 72 ? -11.893 5.387 9.746 1.00 96.62 72 PRO A CA 1
ATOM 555 C C . PRO A 1 72 ? -11.049 5.955 8.602 1.00 96.62 72 PRO A C 1
ATOM 557 O O . PRO A 1 72 ? -10.289 6.905 8.801 1.00 96.62 72 PRO A O 1
ATOM 560 N N . ILE A 1 73 ? -11.215 5.402 7.398 1.00 96.50 73 ILE A N 1
ATOM 561 C CA . ILE A 1 73 ? -10.562 5.950 6.199 1.00 96.50 73 ILE A CA 1
ATOM 562 C C . ILE A 1 73 ? -11.156 7.324 5.868 1.00 96.50 73 ILE A C 1
ATOM 564 O O . ILE A 1 73 ? -10.424 8.269 5.596 1.00 96.50 73 ILE A O 1
ATOM 568 N N . ASN A 1 74 ? -12.485 7.461 5.951 1.00 97.19 74 ASN A N 1
ATOM 569 C CA . ASN A 1 74 ? -13.197 8.704 5.654 1.00 97.19 74 ASN A CA 1
ATOM 570 C C . ASN A 1 74 ? -14.113 9.124 6.813 1.00 97.19 74 ASN A C 1
ATOM 572 O O . ASN A 1 74 ? -14.684 8.293 7.517 1.00 97.19 74 ASN A O 1
ATOM 576 N N . GLY A 1 75 ? -14.356 10.429 6.956 1.00 97.38 75 GLY A N 1
ATOM 577 C CA . GLY A 1 75 ? -15.213 10.981 8.018 1.00 97.38 75 GLY A CA 1
ATOM 578 C C . GLY A 1 75 ? -16.725 10.776 7.832 1.00 97.38 75 GLY A C 1
ATOM 579 O O . GLY A 1 75 ? -17.499 11.185 8.689 1.00 97.38 75 GLY A O 1
ATOM 580 N N . ASN A 1 76 ? -17.167 10.174 6.722 1.00 97.69 76 ASN A N 1
ATOM 581 C CA . ASN A 1 76 ? -18.587 10.009 6.377 1.00 97.69 76 ASN A CA 1
ATOM 582 C C . ASN A 1 76 ? -19.105 8.565 6.524 1.00 97.69 76 ASN A C 1
ATOM 584 O O . ASN A 1 76 ? -20.211 8.272 6.070 1.00 97.69 76 ASN A O 1
ATOM 588 N N . GLY A 1 77 ? -18.308 7.659 7.100 1.00 96.56 77 GLY A N 1
ATOM 589 C CA . GLY A 1 77 ? -18.686 6.255 7.295 1.00 96.56 77 GLY A CA 1
ATOM 590 C C . GLY A 1 77 ? -18.727 5.408 6.016 1.00 96.56 77 GLY A C 1
ATOM 591 O O . GLY A 1 77 ? -19.212 4.281 6.061 1.00 96.56 77 GLY A O 1
ATOM 592 N N . LYS A 1 78 ? -18.240 5.925 4.882 1.00 96.06 78 LYS A N 1
ATOM 593 C CA . LYS A 1 78 ? -18.065 5.175 3.630 1.00 96.06 78 LYS A CA 1
ATOM 594 C C . LYS A 1 78 ? -16.583 4.893 3.419 1.00 96.06 78 LYS A C 1
ATOM 596 O O . LYS A 1 78 ? -15.761 5.742 3.753 1.00 96.06 78 LYS A O 1
ATOM 601 N N . GLN A 1 79 ? -16.240 3.742 2.858 1.00 93.69 79 GLN A N 1
ATOM 602 C CA . GLN A 1 79 ? -14.867 3.351 2.532 1.00 93.69 79 GLN A CA 1
ATOM 603 C C . GLN A 1 79 ? -14.858 2.237 1.493 1.00 93.69 79 GLN A C 1
ATOM 605 O O . GLN A 1 79 ? -15.896 1.543 1.394 1.00 93.69 79 GLN A O 1
#

Radius of gyration: 13.08 Å; chains: 1; bounding box: 35×20×33 Å

Sequence (79 aa):
LLSKNGADKSGCCVGNKISFADYNLVDILDAHLVLTPKALDDFPVLSAYYKNVISRPRIAEYRATSEFKKSPINGNGKQ

Organism: NCBI:txid1028688

InterPro domains:
  IPR004046 Glutathione S-transferase, C-terminal [PF14497] (9-65)
  IPR010987 Glutathione S-transferase, C-terminal-like [PS50405] (1-73)
  IPR036282 Glutathione S-transferase, C-terminal domain superfamily [SSF47616] (9-78)

Foldseek 3Di:
DLVVQVLLPQLDSHHNDHDPVSVVVLLVVVVVCVVPVCSCVVPNSSVSSSVVNCPDPVNVVVCVDPCNVPDDNDPPPDD